Protein AF-A0A4R9VD01-F1 (afdb_monomer_lite)

Radius of gyration: 15.16 Å; chains: 1; bounding box: 38×24×44 Å

Structure (mmCIF, N/CA/C/O backbone):
data_AF-A0A4R9VD01-F1
#
_entry.id   AF-A0A4R9VD01-F1
#
loop_
_atom_site.group_PDB
_atom_site.id
_atom_site.type_symbol
_atom_site.label_atom_id
_atom_site.label_alt_id
_atom_site.label_comp_id
_atom_site.label_asym_id
_atom_site.label_entity_id
_atom_site.label_seq_id
_atom_site.pdbx_PDB_ins_code
_atom_site.Cartn_x
_atom_site.Cartn_y
_atom_site.Cartn_z
_atom_site.occupancy
_atom_site.B_iso_or_equiv
_atom_site.auth_seq_id
_atom_site.auth_comp_id
_atom_site.auth_asym_id
_atom_site.auth_atom_id
_atom_site.pdbx_PDB_model_num
ATOM 1 N N . ALA A 1 1 ? 1.628 -4.311 -12.689 1.00 90.31 1 ALA A N 1
ATOM 2 C CA . ALA A 1 1 ? 1.738 -4.539 -11.229 1.00 90.31 1 ALA A CA 1
ATOM 3 C C . ALA A 1 1 ? 1.919 -6.019 -10.864 1.00 90.31 1 ALA A C 1
ATOM 5 O O . ALA A 1 1 ? 3.008 -6.354 -10.413 1.00 90.31 1 ALA A O 1
ATOM 6 N N . LYS A 1 2 ? 0.954 -6.921 -11.128 1.00 93.19 2 LYS A N 1
ATOM 7 C CA . LYS A 1 2 ? 1.064 -8.358 -10.778 1.00 93.19 2 LYS A CA 1
ATOM 8 C C . LYS A 1 2 ? 2.356 -9.043 -11.210 1.00 93.19 2 LYS A C 1
ATOM 10 O O . LYS A 1 2 ? 2.978 -9.715 -10.400 1.00 93.19 2 LYS A O 1
ATOM 15 N N . LYS A 1 3 ? 2.811 -8.827 -12.448 1.00 92.81 3 LYS A N 1
ATOM 16 C CA . LYS A 1 3 ? 4.084 -9.391 -12.937 1.00 92.81 3 LYS A CA 1
ATOM 17 C C . LYS A 1 3 ? 5.300 -8.969 -12.095 1.00 92.81 3 LYS A C 1
ATOM 19 O O . LYS A 1 3 ? 6.235 -9.745 -11.964 1.00 92.81 3 LYS A O 1
ATOM 24 N N . LEU A 1 4 ? 5.295 -7.748 -11.559 1.00 92.12 4 LEU A N 1
ATOM 25 C CA . LEU A 1 4 ? 6.427 -7.176 -10.827 1.00 92.12 4 LEU A CA 1
ATOM 26 C C . LEU A 1 4 ? 6.378 -7.502 -9.329 1.00 92.12 4 LEU A C 1
ATOM 28 O O . LEU A 1 4 ? 7.402 -7.835 -8.745 1.00 92.12 4 LEU A O 1
ATOM 32 N N . PHE A 1 5 ? 5.195 -7.408 -8.715 1.00 92.69 5 PHE A N 1
ATOM 33 C CA . PHE A 1 5 ? 5.022 -7.547 -7.264 1.00 92.69 5 PHE A CA 1
ATOM 34 C C . PHE A 1 5 ? 4.428 -8.895 -6.833 1.00 92.69 5 PHE A C 1
ATOM 36 O O . PHE A 1 5 ? 4.356 -9.180 -5.643 1.00 92.69 5 PHE A O 1
ATOM 43 N N . GLY A 1 6 ? 3.999 -9.730 -7.781 1.00 94.56 6 GLY A N 1
ATOM 44 C CA . GLY A 1 6 ? 3.392 -11.037 -7.520 1.00 94.56 6 GLY A CA 1
ATOM 45 C C . GLY A 1 6 ? 1.918 -10.989 -7.105 1.00 94.56 6 GLY A C 1
ATOM 46 O O . GLY A 1 6 ? 1.323 -12.042 -6.902 1.00 94.56 6 GLY A O 1
ATOM 47 N N . ILE A 1 7 ? 1.314 -9.801 -7.003 1.00 96.06 7 ILE A N 1
ATOM 48 C CA . ILE A 1 7 ? -0.083 -9.608 -6.598 1.00 96.06 7 ILE A CA 1
ATOM 49 C C . ILE A 1 7 ? -0.744 -8.490 -7.412 1.00 96.06 7 ILE A C 1
ATOM 51 O O . ILE A 1 7 ? -0.071 -7.548 -7.843 1.00 96.06 7 ILE A O 1
ATOM 55 N N . GLU A 1 8 ? -2.051 -8.601 -7.655 1.00 95.81 8 GLU A N 1
ATOM 56 C CA . GLU A 1 8 ? -2.813 -7.498 -8.252 1.00 95.81 8 GLU A CA 1
ATOM 57 C C . GLU A 1 8 ? -2.996 -6.359 -7.239 1.00 95.81 8 GLU A C 1
ATOM 59 O O . GLU A 1 8 ? -3.206 -6.632 -6.054 1.00 95.81 8 GLU A O 1
ATOM 64 N N . PRO A 1 9 ? -2.947 -5.088 -7.680 1.00 95.75 9 PRO A N 1
ATOM 65 C CA . PRO A 1 9 ? -3.345 -3.976 -6.839 1.00 95.75 9 PRO A CA 1
ATOM 66 C C . PRO A 1 9 ? -4.841 -4.087 -6.505 1.00 95.75 9 PRO A C 1
ATOM 68 O O . PRO A 1 9 ? -5.635 -4.539 -7.340 1.00 95.75 9 PRO A O 1
ATOM 71 N N . PRO A 1 10 ? -5.246 -3.649 -5.305 1.00 96.19 10 PRO A N 1
ATOM 72 C CA . PRO A 1 10 ? -6.656 -3.547 -4.955 1.00 96.19 10 PRO A CA 1
ATOM 73 C C . PRO A 1 10 ? -7.371 -2.558 -5.894 1.00 96.19 10 PRO A C 1
ATOM 75 O O . PRO A 1 10 ? -6.831 -1.505 -6.227 1.00 96.19 10 PRO A O 1
ATOM 78 N N . ARG A 1 11 ? -8.591 -2.898 -6.334 1.00 95.19 11 ARG A N 1
ATOM 79 C CA . ARG A 1 11 ? -9.425 -2.050 -7.221 1.00 95.19 11 ARG A CA 1
ATOM 80 C C . ARG A 1 11 ? -10.372 -1.107 -6.466 1.00 95.19 11 ARG A C 1
ATOM 82 O O . ARG A 1 11 ? -11.036 -0.281 -7.077 1.00 95.19 11 ARG A O 1
ATOM 89 N N . ALA A 1 12 ? -10.437 -1.257 -5.151 1.00 95.31 12 ALA A N 1
ATOM 90 C CA . ALA A 1 12 ? -11.245 -0.490 -4.211 1.00 95.31 12 ALA A CA 1
ATOM 91 C C . ALA A 1 12 ? -10.420 -0.299 -2.919 1.00 95.31 12 ALA A C 1
ATOM 93 O O . ALA A 1 12 ? -9.378 -0.955 -2.801 1.00 95.31 12 ALA A O 1
ATOM 94 N N . PRO A 1 13 ? -10.845 0.551 -1.963 1.00 96.50 13 PRO A N 1
ATOM 95 C CA . PRO A 1 13 ? -10.129 0.753 -0.703 1.00 96.50 13 PRO A CA 1
ATOM 96 C C . PRO A 1 13 ? -9.712 -0.569 -0.045 1.00 96.50 13 PRO A C 1
ATOM 98 O O . PRO A 1 13 ? -10.534 -1.458 0.171 1.00 96.50 13 PRO A O 1
ATOM 101 N N . GLY A 1 14 ? -8.415 -0.719 0.215 1.00 97.31 14 GLY A N 1
ATOM 102 C CA . GLY A 1 14 ? -7.830 -1.982 0.650 1.00 97.31 14 GLY A CA 1
ATOM 103 C C . GLY A 1 14 ? -6.324 -2.048 0.432 1.00 97.31 14 GLY A C 1
ATOM 104 O O . GLY A 1 14 ? -5.721 -1.177 -0.203 1.00 97.31 14 GLY A O 1
ATOM 105 N N . ALA A 1 15 ? -5.717 -3.105 0.960 1.00 97.88 15 ALA A N 1
ATOM 106 C CA . ALA A 1 15 ? -4.317 -3.441 0.778 1.00 97.88 15 ALA A CA 1
ATOM 107 C C . ALA A 1 15 ? -4.160 -4.876 0.262 1.00 97.88 15 ALA A C 1
ATOM 109 O O . ALA A 1 15 ? -4.782 -5.814 0.758 1.00 97.88 15 ALA A O 1
ATOM 110 N N . ALA A 1 16 ? -3.272 -5.051 -0.712 1.00 97.25 16 ALA A N 1
ATOM 111 C CA . ALA A 1 16 ? -2.843 -6.348 -1.211 1.00 97.25 16 ALA A CA 1
ATOM 112 C C . ALA A 1 16 ? -1.410 -6.616 -0.732 1.00 97.25 16 ALA A C 1
ATOM 114 O O . ALA A 1 16 ? -0.478 -5.893 -1.092 1.00 97.25 16 ALA A O 1
ATOM 115 N N . VAL A 1 17 ? -1.235 -7.645 0.101 1.00 95.81 17 VAL A N 1
ATOM 116 C CA . VAL A 1 17 ? 0.054 -7.993 0.714 1.00 95.81 17 VAL A CA 1
ATOM 117 C C . VAL A 1 17 ? 0.703 -9.137 -0.061 1.00 95.81 17 VAL A C 1
ATOM 119 O O . VAL A 1 17 ? 0.176 -10.247 -0.109 1.00 95.81 17 VAL A O 1
ATOM 122 N N . ALA A 1 18 ? 1.862 -8.872 -0.658 1.00 94.25 18 ALA A N 1
ATOM 123 C CA . ALA A 1 18 ? 2.739 -9.871 -1.257 1.00 94.25 18 ALA A CA 1
ATOM 124 C C . ALA A 1 18 ? 3.967 -10.121 -0.370 1.00 94.25 18 ALA A C 1
ATOM 126 O O . ALA A 1 18 ? 4.207 -9.431 0.617 1.00 94.25 18 ALA A O 1
ATOM 127 N N . ARG A 1 19 ? 4.803 -11.093 -0.757 1.00 90.25 19 ARG A N 1
ATOM 128 C CA . ARG A 1 19 ? 6.006 -11.472 0.005 1.00 90.25 19 ARG A CA 1
ATOM 129 C C . ARG A 1 19 ? 6.976 -10.306 0.248 1.00 90.25 19 ARG A C 1
ATOM 131 O O . ARG A 1 19 ? 7.550 -10.217 1.324 1.00 90.25 19 ARG A O 1
ATOM 138 N N . ASN A 1 20 ? 7.172 -9.448 -0.755 1.00 89.50 20 ASN A N 1
ATOM 139 C CA . ASN A 1 20 ? 8.194 -8.390 -0.737 1.00 89.50 20 ASN A CA 1
ATOM 140 C C . ASN A 1 20 ? 7.618 -6.976 -0.918 1.00 89.50 20 ASN A C 1
ATOM 142 O O . ASN A 1 20 ? 8.384 -6.015 -1.006 1.00 89.50 20 ASN A O 1
ATOM 146 N N . ALA A 1 21 ? 6.296 -6.847 -1.032 1.00 94.06 21 ALA A N 1
ATOM 147 C CA . ALA A 1 21 ? 5.639 -5.570 -1.256 1.00 94.06 21 ALA A CA 1
ATOM 148 C C . ALA A 1 21 ? 4.200 -5.580 -0.732 1.00 94.06 21 ALA A C 1
ATOM 150 O O . ALA A 1 21 ? 3.527 -6.607 -0.786 1.00 94.06 21 ALA A O 1
ATOM 151 N N . THR A 1 22 ? 3.718 -4.418 -0.312 1.00 96.19 22 THR A N 1
ATOM 152 C CA . THR A 1 22 ? 2.311 -4.157 -0.006 1.00 96.19 22 THR A CA 1
ATOM 153 C C . THR A 1 22 ? 1.814 -3.060 -0.932 1.00 96.19 22 THR A C 1
ATOM 155 O O . THR A 1 22 ? 2.430 -1.999 -1.019 1.00 96.19 22 THR A O 1
ATOM 158 N N . LEU A 1 23 ? 0.712 -3.316 -1.631 1.00 97.25 23 LEU A N 1
ATOM 159 C CA . LEU A 1 23 ? 0.064 -2.361 -2.524 1.00 97.25 23 LEU A CA 1
ATOM 160 C C . LEU A 1 23 ? -1.179 -1.828 -1.812 1.00 97.25 23 LEU A C 1
ATOM 162 O O . LEU A 1 23 ? -2.063 -2.613 -1.479 1.00 97.25 23 LEU A O 1
ATOM 166 N N . ILE A 1 24 ? -1.248 -0.522 -1.568 1.00 97.62 24 ILE A N 1
ATOM 167 C CA . ILE A 1 24 ? -2.354 0.134 -0.858 1.00 97.62 24 ILE A CA 1
ATOM 168 C C . ILE A 1 24 ? -3.130 1.002 -1.841 1.00 97.62 24 ILE A C 1
ATOM 170 O O . ILE A 1 24 ? -2.531 1.845 -2.505 1.00 97.62 24 ILE A O 1
ATOM 174 N N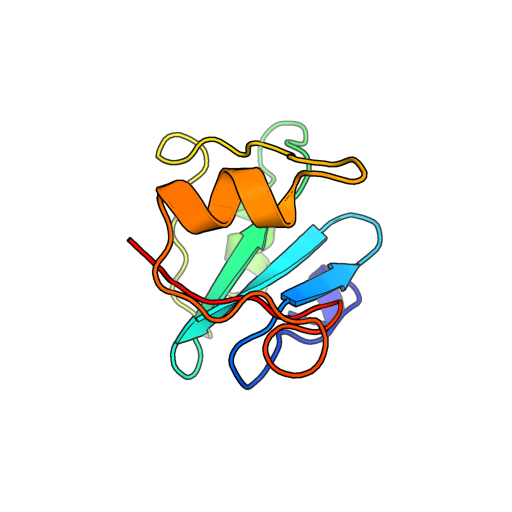 . TRP A 1 25 ? -4.445 0.812 -1.931 1.00 97.75 25 TRP A N 1
ATOM 175 C CA . TRP A 1 25 ? -5.318 1.653 -2.751 1.00 97.75 25 TRP A CA 1
ATOM 176 C C . TRP A 1 25 ? -5.240 3.117 -2.302 1.00 97.75 25 TRP A C 1
ATOM 178 O O . TRP A 1 25 ? -5.333 3.401 -1.107 1.00 97.75 25 TRP A O 1
ATOM 188 N N . SER A 1 26 ? -5.095 4.046 -3.248 1.00 95.94 26 SER A N 1
ATOM 189 C CA . SER A 1 26 ? -5.062 5.490 -2.960 1.00 95.94 26 SER A CA 1
ATOM 190 C C . SER A 1 26 ? -6.000 6.319 -3.840 1.00 95.94 26 SER A C 1
ATOM 192 O O . SER A 1 26 ? -6.013 7.541 -3.733 1.00 95.94 26 SER A O 1
ATOM 194 N N . GLY A 1 27 ? -6.767 5.674 -4.718 1.00 95.69 27 GLY A N 1
ATOM 195 C CA . GLY A 1 27 ? -7.709 6.315 -5.629 1.00 95.69 27 GLY A CA 1
ATOM 196 C C . GLY A 1 27 ? -8.048 5.410 -6.817 1.00 95.69 27 GLY A C 1
ATOM 197 O O . GLY A 1 27 ? -7.410 4.368 -6.999 1.00 95.69 27 GLY A O 1
ATOM 198 N N . PRO A 1 28 ? -9.036 5.778 -7.650 1.00 95.12 28 PRO A N 1
ATOM 199 C CA . PRO A 1 28 ? -9.262 5.116 -8.933 1.00 95.12 28 PRO A CA 1
ATOM 200 C C . PRO A 1 28 ? -7.967 5.085 -9.755 1.00 95.12 28 PRO A C 1
ATOM 202 O O . PRO A 1 28 ? -7.317 6.115 -9.917 1.00 95.12 28 PRO A O 1
ATOM 205 N N . ASP A 1 29 ? -7.574 3.893 -10.209 1.00 93.62 29 ASP A N 1
ATOM 206 C CA . ASP A 1 29 ? -6.329 3.630 -10.949 1.00 93.62 29 ASP A CA 1
ATOM 207 C C . ASP A 1 29 ? -5.030 4.064 -10.237 1.00 93.62 29 ASP A C 1
ATOM 209 O O . ASP A 1 29 ? -3.981 4.213 -10.867 1.00 93.62 29 ASP A O 1
ATOM 213 N N . GLN A 1 30 ? -5.069 4.224 -8.908 1.00 96.00 30 GLN A N 1
ATOM 214 C CA . GLN A 1 30 ? -3.937 4.681 -8.103 1.00 96.00 30 GLN A CA 1
ATOM 215 C C . GLN A 1 30 ? -3.690 3.774 -6.895 1.00 96.00 30 GLN A C 1
ATOM 217 O O . GLN A 1 30 ? -4.604 3.385 -6.163 1.00 96.00 30 GLN A O 1
ATOM 222 N N . PHE A 1 31 ? -2.418 3.459 -6.659 1.00 96.31 31 PHE A N 1
ATOM 223 C CA . PHE A 1 31 ? -1.981 2.732 -5.474 1.00 96.31 31 PHE A CA 1
ATOM 224 C C . PHE A 1 31 ? -0.570 3.148 -5.058 1.00 96.31 31 PHE A C 1
ATOM 226 O O . PHE A 1 31 ? 0.256 3.540 -5.882 1.00 96.31 31 PHE A O 1
ATOM 233 N N . ILE A 1 32 ? -0.282 3.005 -3.767 1.00 95.81 32 ILE A N 1
ATOM 234 C CA . ILE A 1 32 ? 1.043 3.190 -3.178 1.00 95.81 32 ILE A CA 1
ATOM 235 C C . ILE A 1 32 ? 1.687 1.818 -2.997 1.00 95.81 32 ILE A C 1
ATOM 237 O O . ILE A 1 32 ? 1.028 0.869 -2.570 1.00 95.81 32 ILE A O 1
ATOM 241 N N . VAL A 1 33 ? 2.982 1.712 -3.290 1.00 95.19 33 VAL A N 1
ATOM 242 C CA . VAL A 1 33 ? 3.765 0.498 -3.042 1.00 95.19 33 VAL A CA 1
ATOM 243 C C . VAL A 1 33 ? 4.692 0.724 -1.860 1.00 95.19 33 VAL A C 1
ATOM 245 O O . VAL A 1 33 ? 5.553 1.598 -1.898 1.00 95.19 33 VAL A O 1
ATOM 248 N N . PHE A 1 34 ? 4.559 -0.114 -0.839 1.00 93.56 34 PHE A N 1
ATOM 249 C CA . PHE A 1 34 ? 5.544 -0.250 0.226 1.00 93.56 34 PHE A CA 1
ATOM 250 C C . PHE A 1 34 ? 6.373 -1.499 -0.030 1.00 93.56 34 PHE A C 1
ATOM 252 O O . PHE A 1 34 ? 5.826 -2.581 -0.209 1.00 93.56 34 PHE A O 1
ATOM 259 N N . SER A 1 35 ? 7.692 -1.375 -0.018 1.00 91.44 35 SER A N 1
ATOM 260 C CA . SER A 1 35 ? 8.614 -2.508 -0.096 1.00 91.44 35 SER A CA 1
ATOM 261 C C . SER A 1 35 ? 9.856 -2.202 0.720 1.00 91.44 35 SER A C 1
ATOM 263 O O . SER A 1 35 ? 10.195 -1.033 0.903 1.00 91.44 35 SER A O 1
ATOM 265 N N . ALA A 1 36 ? 10.557 -3.236 1.184 1.00 88.00 36 ALA A N 1
ATOM 266 C CA . ALA A 1 36 ? 11.860 -3.035 1.802 1.00 88.00 36 ALA A CA 1
ATOM 267 C C . ALA A 1 36 ? 12.788 -2.290 0.829 1.00 88.00 36 ALA A C 1
ATOM 269 O O . ALA A 1 36 ? 12.817 -2.605 -0.367 1.00 88.00 36 ALA A O 1
ATOM 270 N N . ARG A 1 37 ? 13.538 -1.315 1.354 1.00 83.12 37 ARG A N 1
ATOM 271 C CA . ARG A 1 37 ? 14.564 -0.613 0.585 1.00 83.12 37 ARG A CA 1
ATOM 272 C C . ARG A 1 37 ? 15.593 -1.640 0.127 1.00 83.12 37 ARG A C 1
ATOM 274 O O . ARG A 1 37 ? 16.173 -2.344 0.952 1.00 83.12 37 ARG A O 1
ATOM 281 N N . GLN A 1 38 ? 15.772 -1.759 -1.180 1.00 79.19 38 GLN A N 1
ATOM 282 C CA . GLN A 1 38 ? 16.843 -2.567 -1.754 1.00 79.19 38 GLN A CA 1
ATOM 283 C C . GLN A 1 38 ? 18.026 -1.684 -2.154 1.00 79.19 38 GLN A C 1
ATOM 285 O O . GLN A 1 38 ? 17.949 -0.458 -2.071 1.00 79.19 38 GLN A O 1
ATOM 290 N N . ALA A 1 39 ? 19.125 -2.323 -2.562 1.00 71.19 39 ALA A N 1
ATOM 291 C CA . ALA A 1 39 ? 20.285 -1.643 -3.128 1.00 71.19 39 ALA A CA 1
ATOM 292 C C . ALA A 1 39 ? 19.899 -0.723 -4.304 1.00 71.19 39 ALA A C 1
ATOM 294 O O . ALA A 1 39 ? 18.806 -0.832 -4.874 1.00 71.19 39 ALA A O 1
ATOM 295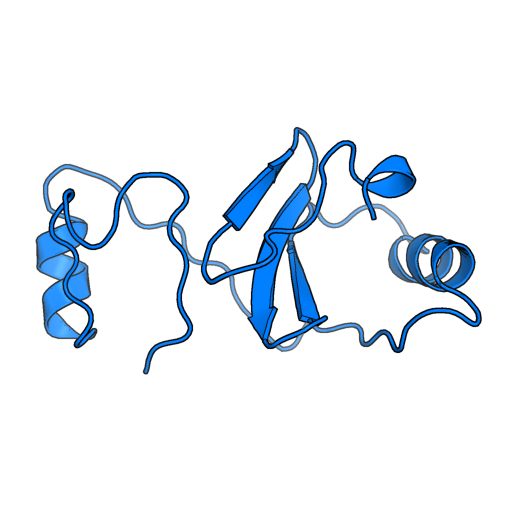 N N . ASP A 1 40 ? 20.821 0.165 -4.666 1.00 77.25 40 ASP A N 1
ATOM 296 C CA . ASP A 1 40 ? 20.610 1.243 -5.630 1.00 77.25 40 ASP A CA 1
ATOM 297 C C . ASP A 1 40 ? 19.908 0.793 -6.927 1.00 77.25 40 ASP A C 1
ATOM 299 O O . ASP A 1 40 ? 20.146 -0.284 -7.484 1.00 77.25 40 ASP A O 1
ATOM 303 N N . GLY A 1 41 ? 18.998 1.642 -7.418 1.00 82.50 41 GLY A N 1
ATOM 304 C CA . GLY A 1 41 ? 18.291 1.435 -8.686 1.00 82.50 41 GLY A CA 1
ATOM 305 C C . GLY A 1 41 ? 16.963 0.672 -8.602 1.00 82.50 41 GLY A C 1
ATOM 306 O O . GLY A 1 41 ? 16.390 0.356 -9.648 1.00 82.50 41 GLY A O 1
ATOM 307 N N . GLN A 1 42 ? 16.428 0.392 -7.406 1.00 86.62 42 GLN A N 1
ATOM 308 C CA . GLN A 1 42 ? 15.090 -0.202 -7.248 1.00 86.62 42 GLN A CA 1
ATOM 309 C C . GLN A 1 42 ? 14.012 0.624 -7.966 1.00 86.62 42 GLN A C 1
ATOM 311 O O . GLN A 1 42 ? 13.297 0.080 -8.807 1.00 86.62 42 GLN A O 1
ATOM 316 N N . PHE A 1 43 ? 13.939 1.934 -7.703 1.00 90.50 43 PHE A N 1
ATOM 317 C CA . PHE A 1 43 ? 12.962 2.812 -8.350 1.00 90.50 43 PHE A CA 1
ATOM 318 C C . PHE A 1 43 ? 13.123 2.814 -9.876 1.00 90.50 43 PHE A C 1
ATOM 320 O O . PHE A 1 43 ? 12.147 2.626 -10.592 1.00 90.50 43 PHE A O 1
ATOM 327 N N . ALA A 1 44 ? 14.356 2.883 -10.390 1.00 92.38 44 ALA A N 1
ATOM 328 C CA . ALA A 1 44 ? 14.619 2.850 -11.830 1.00 92.38 44 ALA A CA 1
ATOM 329 C C . ALA A 1 44 ? 14.102 1.562 -12.507 1.00 92.38 44 ALA A C 1
ATOM 331 O O . ALA A 1 44 ? 13.533 1.615 -13.600 1.00 92.38 44 ALA A O 1
ATOM 332 N N . LYS A 1 45 ? 14.246 0.401 -11.849 1.00 91.06 45 LYS A N 1
ATOM 333 C CA . LYS A 1 45 ? 13.691 -0.879 -12.331 1.00 91.06 45 LYS A CA 1
ATOM 334 C C . LYS A 1 45 ? 12.163 -0.846 -12.386 1.00 91.06 45 LYS A C 1
ATOM 336 O O . LYS A 1 45 ? 11.586 -1.315 -13.366 1.00 91.06 45 LYS A O 1
ATOM 341 N N . VAL A 1 46 ? 11.520 -0.290 -11.357 1.00 92.44 46 VAL A N 1
ATOM 342 C CA . VAL A 1 46 ? 10.059 -0.134 -11.314 1.00 92.44 46 VAL A CA 1
ATOM 343 C C . VAL A 1 46 ? 9.604 0.825 -12.417 1.00 92.44 46 VAL A C 1
ATOM 345 O O . VAL A 1 46 ? 8.745 0.455 -13.212 1.00 92.44 46 VAL A O 1
ATOM 348 N N . SER A 1 47 ? 10.239 1.990 -12.555 1.00 94.50 47 SER A N 1
ATOM 349 C CA . SER A 1 47 ? 9.942 2.971 -13.607 1.00 94.50 47 SER A CA 1
ATOM 350 C C . SER A 1 47 ? 10.045 2.377 -15.006 1.00 94.50 47 SER A C 1
ATOM 352 O O . SER A 1 47 ? 9.153 2.577 -15.825 1.00 94.50 47 SER A O 1
ATOM 354 N N . LYS A 1 48 ? 11.066 1.553 -15.273 1.00 95.06 48 LYS A N 1
ATOM 355 C CA . LYS A 1 48 ? 11.185 0.843 -16.554 1.00 95.06 48 LYS A CA 1
ATOM 356 C C . LYS A 1 48 ? 10.021 -0.122 -16.805 1.00 95.06 48 LYS A C 1
ATOM 358 O O . LYS A 1 48 ? 9.565 -0.237 -17.937 1.00 95.06 48 LYS A O 1
ATOM 363 N N . ALA A 1 49 ? 9.536 -0.814 -15.774 1.00 94.44 49 ALA A N 1
ATOM 364 C CA . ALA A 1 49 ? 8.434 -1.770 -15.899 1.00 94.44 49 ALA A CA 1
ATOM 365 C C . ALA A 1 49 ? 7.065 -1.108 -16.147 1.00 94.44 49 ALA A C 1
ATOM 367 O O . ALA A 1 49 ? 6.146 -1.784 -16.609 1.00 94.44 49 ALA A O 1
ATOM 368 N N . PHE A 1 50 ? 6.931 0.184 -15.841 1.00 95.25 50 PHE A N 1
ATOM 369 C CA . PHE A 1 50 ? 5.702 0.965 -16.010 1.00 95.25 50 PHE A CA 1
ATOM 370 C C . PHE A 1 50 ? 5.804 2.064 -17.082 1.00 95.25 50 PHE A C 1
ATOM 372 O O . PHE A 1 50 ? 4.874 2.856 -17.249 1.00 95.25 50 PHE A O 1
ATOM 379 N N . ALA A 1 51 ? 6.909 2.112 -17.828 1.00 96.25 51 ALA A N 1
ATOM 380 C CA . ALA A 1 51 ? 7.122 3.104 -18.872 1.00 96.25 51 ALA A CA 1
ATOM 381 C C . ALA A 1 51 ? 5.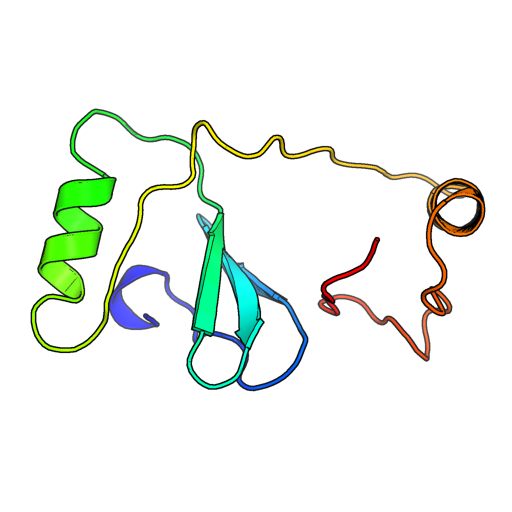978 3.085 -19.903 1.00 96.25 51 ALA A C 1
ATOM 383 O O . ALA A 1 51 ? 5.626 2.034 -20.437 1.00 96.25 51 ALA A O 1
ATOM 384 N N . GLY A 1 52 ? 5.392 4.256 -20.164 1.00 96.25 52 GLY A N 1
ATOM 385 C CA . GLY A 1 52 ? 4.304 4.433 -21.131 1.00 96.25 52 GLY A CA 1
ATOM 386 C C . GLY A 1 52 ? 2.913 3.989 -20.661 1.00 96.25 52 GLY A C 1
ATOM 387 O O . GLY A 1 52 ? 1.965 4.154 -21.420 1.00 96.25 52 GLY A O 1
ATOM 388 N N . ILE A 1 53 ? 2.767 3.455 -19.440 1.00 95.56 53 ILE A N 1
ATOM 389 C CA . ILE A 1 53 ? 1.471 2.969 -18.924 1.00 95.56 53 ILE A CA 1
ATOM 390 C C . ILE A 1 53 ? 1.058 3.570 -17.576 1.00 95.56 53 ILE A C 1
ATOM 392 O O . ILE A 1 53 ? -0.103 3.449 -17.200 1.00 95.56 53 ILE A O 1
ATOM 396 N N . ALA A 1 54 ? 1.975 4.198 -16.835 1.00 96.06 54 ALA A N 1
ATOM 397 C CA . ALA A 1 54 ? 1.657 4.875 -15.580 1.00 96.06 54 ALA A CA 1
ATOM 398 C C . ALA A 1 54 ? 2.621 6.035 -15.290 1.00 96.06 54 ALA A C 1
ATOM 400 O O . ALA A 1 54 ? 3.759 6.047 -15.762 1.00 96.06 54 ALA A O 1
ATOM 401 N N . SER A 1 55 ? 2.164 6.982 -14.467 1.00 96.19 55 SER A N 1
ATOM 402 C CA . SER A 1 55 ? 3.014 7.992 -13.826 1.00 96.19 55 SER A CA 1
ATOM 403 C C . SER A 1 55 ? 3.519 7.462 -12.485 1.00 96.19 55 SER A C 1
ATOM 405 O O . SER A 1 55 ? 2.761 6.835 -11.744 1.00 96.19 55 SER A O 1
ATOM 407 N N . LEU A 1 56 ? 4.804 7.668 -12.190 1.00 96.00 56 LEU A N 1
ATOM 408 C CA . LEU A 1 56 ? 5.448 7.176 -10.974 1.00 96.00 56 LEU A CA 1
ATOM 409 C C . LEU A 1 56 ? 6.184 8.309 -10.269 1.00 96.00 56 LEU A C 1
ATOM 411 O O . LEU A 1 56 ? 6.896 9.089 -10.900 1.00 96.00 56 LEU A O 1
ATOM 415 N N . SER A 1 57 ? 6.071 8.334 -8.947 1.00 94.19 57 SER A N 1
ATOM 416 C CA . SER A 1 57 ? 6.837 9.212 -8.071 1.00 94.19 57 SER A CA 1
ATOM 417 C C . SER A 1 57 ? 7.474 8.396 -6.954 1.00 94.19 57 SER A C 1
ATOM 419 O O . SER A 1 57 ? 6.845 7.503 -6.382 1.00 94.19 57 SER A O 1
ATOM 421 N N . ASP A 1 58 ? 8.735 8.696 -6.649 1.00 92.81 58 ASP A N 1
ATOM 422 C CA . ASP A 1 58 ? 9.352 8.194 -5.427 1.00 92.81 58 ASP A CA 1
ATOM 423 C C . ASP A 1 58 ? 8.838 9.027 -4.250 1.00 92.81 58 ASP A C 1
ATOM 425 O O . ASP A 1 58 ? 8.721 10.251 -4.332 1.00 92.81 58 ASP A O 1
ATOM 429 N N . GLN A 1 59 ? 8.460 8.346 -3.177 1.00 92.88 59 GLN A N 1
ATOM 430 C CA . GLN A 1 59 ? 7.899 8.931 -1.964 1.00 92.88 59 GLN A CA 1
ATOM 431 C C . GLN A 1 59 ? 8.591 8.385 -0.707 1.00 92.88 59 GLN A C 1
ATOM 433 O O . GLN A 1 59 ? 8.058 8.555 0.391 1.00 92.88 59 GLN A O 1
ATOM 438 N N . SER A 1 60 ? 9.750 7.726 -0.851 1.00 90.19 60 SER A N 1
ATOM 439 C CA . SER A 1 60 ? 10.458 7.087 0.263 1.00 90.19 60 SER A CA 1
ATOM 440 C C . SER A 1 60 ? 10.829 8.059 1.378 1.00 90.19 60 SER A C 1
ATOM 442 O O . SER A 1 60 ? 10.753 7.694 2.546 1.00 90.19 60 SER A O 1
ATOM 444 N N . ASP A 1 61 ? 11.186 9.294 1.025 1.00 90.06 61 ASP A N 1
ATOM 445 C CA . ASP A 1 61 ? 11.671 10.296 1.982 1.00 90.06 61 ASP A CA 1
ATOM 446 C C . ASP A 1 61 ? 10.537 11.173 2.544 1.00 90.06 61 ASP A C 1
ATOM 448 O O . ASP A 1 61 ? 10.734 11.930 3.490 1.00 90.06 61 ASP A O 1
ATOM 452 N N . GLY A 1 62 ? 9.327 11.064 1.982 1.00 91.00 62 GLY A N 1
ATOM 453 C CA . GLY A 1 62 ? 8.162 11.859 2.382 1.00 91.00 62 GLY A CA 1
ATOM 454 C C . GLY A 1 62 ? 7.238 11.179 3.395 1.00 91.00 62 GLY A C 1
ATOM 455 O O . GLY A 1 62 ? 6.252 11.785 3.812 1.00 91.00 62 GLY A O 1
ATOM 456 N N . ARG A 1 63 ? 7.485 9.912 3.759 1.00 89.81 63 ARG A N 1
ATOM 457 C CA . ARG A 1 63 ? 6.605 9.126 4.642 1.00 89.81 63 ARG A CA 1
ATOM 458 C C . ARG A 1 63 ? 7.395 8.228 5.590 1.00 89.81 63 ARG A C 1
ATOM 460 O O . ARG A 1 63 ? 8.367 7.596 5.199 1.00 89.81 63 ARG A O 1
ATOM 467 N N . CYS A 1 64 ? 6.904 8.102 6.822 1.00 91.12 64 CYS A N 1
ATOM 468 C CA . CYS A 1 64 ? 7.368 7.111 7.791 1.00 91.12 64 CYS A CA 1
ATOM 469 C C . CYS A 1 64 ? 6.326 5.994 7.945 1.00 91.12 64 CYS A C 1
ATOM 471 O O . CYS A 1 64 ? 5.123 6.261 7.938 1.00 91.12 64 CYS A O 1
ATOM 473 N N . LEU A 1 65 ? 6.781 4.748 8.103 1.00 90.69 65 LEU A N 1
ATOM 474 C CA . LEU A 1 65 ? 5.921 3.600 8.383 1.00 90.69 65 LEU A CA 1
ATOM 475 C C . LEU A 1 65 ? 5.985 3.248 9.873 1.00 90.69 65 LEU A C 1
ATOM 477 O O . LEU A 1 65 ? 7.028 2.832 10.375 1.00 90.69 65 LEU A O 1
ATOM 481 N N . ILE A 1 66 ? 4.848 3.352 10.562 1.00 93.44 66 ILE A N 1
ATOM 482 C CA . ILE A 1 66 ? 4.709 2.990 11.976 1.00 93.44 66 ILE A CA 1
ATOM 483 C C . ILE A 1 66 ? 3.821 1.750 12.074 1.00 93.44 66 ILE A C 1
ATOM 485 O O . ILE A 1 66 ? 2.682 1.752 11.611 1.00 93.44 66 ILE A O 1
ATOM 489 N N . ARG A 1 67 ? 4.330 0.681 12.698 1.00 93.81 67 ARG A N 1
ATOM 490 C CA . ARG A 1 67 ? 3.555 -0.539 12.958 1.00 93.81 67 ARG A CA 1
ATOM 491 C C . ARG A 1 67 ? 3.039 -0.539 14.392 1.00 93.81 67 ARG A C 1
ATOM 493 O O . ARG A 1 67 ? 3.828 -0.602 15.330 1.00 93.81 67 ARG A O 1
ATOM 500 N N . ILE A 1 68 ? 1.718 -0.534 14.546 1.00 95.12 68 ILE A N 1
ATOM 501 C CA . ILE A 1 68 ? 1.027 -0.593 15.839 1.00 95.12 68 ILE A CA 1
ATOM 502 C C . ILE A 1 68 ? 0.360 -1.964 15.966 1.00 95.12 68 ILE A C 1
ATOM 504 O O . ILE A 1 68 ? -0.272 -2.439 15.026 1.00 95.12 68 ILE A O 1
ATOM 508 N N . GLY A 1 69 ? 0.514 -2.618 17.116 1.00 95.75 69 GLY A N 1
ATOM 509 C CA . GLY A 1 69 ? -0.053 -3.942 17.360 1.00 95.75 69 GLY A CA 1
ATOM 510 C C . GLY A 1 69 ? -0.334 -4.202 18.836 1.00 95.75 69 GLY A C 1
ATOM 511 O O . GLY A 1 69 ? 0.086 -3.445 19.709 1.00 95.75 69 GLY A O 1
ATOM 512 N N . GLY A 1 70 ? -1.052 -5.291 19.099 1.00 96.81 70 GLY A N 1
ATOM 513 C CA . GLY A 1 70 ? -1.446 -5.724 20.439 1.00 96.81 70 GLY A CA 1
ATOM 514 C C . GLY A 1 70 ? -2.931 -5.485 20.751 1.00 96.81 70 GLY A C 1
ATOM 515 O O . GLY A 1 70 ? -3.627 -4.811 19.989 1.00 96.81 70 GLY A O 1
ATOM 516 N N . PRO A 1 71 ? -3.432 -6.006 21.889 1.00 96.44 71 PRO A N 1
ATOM 517 C CA . PRO A 1 71 ? -4.871 -6.077 22.180 1.00 96.44 71 PRO A CA 1
ATOM 518 C C . PRO A 1 71 ? -5.591 -4.722 22.242 1.00 96.44 71 PRO A C 1
ATOM 520 O O . PRO A 1 71 ? -6.802 -4.653 22.062 1.00 96.44 71 PRO A O 1
ATOM 523 N N . ARG A 1 72 ? -4.850 -3.634 22.496 1.00 95.88 72 ARG A N 1
ATOM 524 C CA . ARG A 1 72 ? -5.387 -2.267 22.614 1.00 95.88 72 ARG A CA 1
ATOM 525 C C . ARG A 1 72 ? -5.080 -1.369 21.411 1.00 95.88 72 ARG A C 1
ATOM 527 O O . ARG A 1 72 ? -5.348 -0.175 21.481 1.00 95.88 72 ARG A O 1
ATOM 534 N N . ALA A 1 73 ? -4.540 -1.908 20.313 1.00 96.12 73 ALA A N 1
ATOM 535 C CA . ALA A 1 73 ? -4.175 -1.114 19.134 1.00 96.12 73 ALA A CA 1
ATOM 536 C C . ALA A 1 73 ? -5.367 -0.318 18.573 1.00 96.12 73 ALA A C 1
ATOM 538 O O . ALA A 1 73 ? -5.255 0.888 18.368 1.00 96.12 73 ALA A O 1
ATOM 539 N N . ARG A 1 74 ? -6.534 -0.966 18.433 1.00 94.69 74 ARG A N 1
ATOM 540 C CA . ARG A 1 74 ? -7.779 -0.321 17.982 1.00 94.69 74 ARG A CA 1
ATOM 541 C C . ARG A 1 74 ? -8.188 0.846 18.884 1.00 94.69 74 ARG A C 1
ATOM 543 O O . ARG A 1 74 ? -8.454 1.937 18.400 1.00 94.69 74 ARG A O 1
ATOM 550 N N . GLN A 1 75 ? -8.175 0.632 20.201 1.00 95.12 75 GLN A N 1
ATOM 551 C CA . GLN A 1 75 ? -8.527 1.657 21.194 1.00 95.12 75 GLN A CA 1
ATOM 552 C C . GLN A 1 75 ? -7.551 2.839 21.182 1.00 95.12 75 GLN A C 1
ATOM 554 O O . GLN A 1 75 ? -7.952 3.968 21.441 1.00 95.12 75 GLN A O 1
ATOM 559 N N . ALA A 1 76 ? -6.267 2.589 20.915 1.00 95.69 76 ALA A N 1
ATOM 560 C CA . ALA A 1 76 ? -5.270 3.645 20.791 1.00 95.69 76 ALA A CA 1
ATOM 561 C C . ALA A 1 76 ? -5.484 4.474 19.515 1.00 95.69 76 ALA A C 1
ATOM 563 O O . ALA A 1 76 ? -5.480 5.700 19.593 1.00 95.69 76 ALA A O 1
ATOM 564 N N . LEU A 1 77 ? -5.717 3.818 18.371 1.00 95.56 77 LEU A N 1
ATOM 565 C CA . LEU A 1 77 ? -5.976 4.478 17.086 1.00 95.56 77 LEU A CA 1
ATOM 566 C C . LEU A 1 77 ? -7.272 5.296 17.097 1.00 95.56 77 LEU A C 1
ATOM 568 O O . LEU A 1 77 ? -7.278 6.419 16.603 1.00 95.56 77 LEU A O 1
ATOM 572 N N . ALA A 1 78 ? -8.335 4.791 17.728 1.00 94.38 78 ALA A N 1
ATOM 573 C CA . ALA A 1 78 ? -9.627 5.476 17.830 1.00 94.38 78 ALA A CA 1
ATOM 574 C C . ALA A 1 78 ? -9.565 6.838 18.556 1.00 94.38 78 ALA A C 1
ATOM 576 O O . ALA A 1 78 ? -10.490 7.634 18.452 1.00 94.38 78 ALA A O 1
ATOM 577 N N . LYS A 1 79 ? -8.479 7.138 19.285 1.00 94.75 79 LYS A N 1
ATOM 578 C CA . LYS A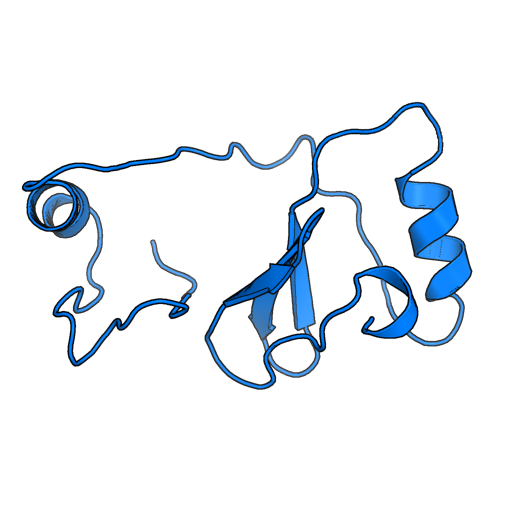 1 79 ? -8.267 8.464 19.895 1.00 94.75 79 LYS A CA 1
ATOM 579 C C . LYS A 1 79 ? -7.890 9.545 18.879 1.00 94.75 79 LYS A C 1
ATOM 581 O O . LYS A 1 79 ? -8.013 10.723 19.193 1.00 94.75 79 LYS A O 1
ATOM 586 N N . PHE A 1 80 ? -7.390 9.144 17.711 1.00 92.00 80 PHE A N 1
ATOM 587 C CA . PHE A 1 80 ? -6.815 10.040 16.704 1.00 92.00 80 PHE A CA 1
ATOM 588 C C . PHE A 1 80 ? -7.392 9.821 15.300 1.00 92.00 80 PHE A C 1
ATOM 590 O O . PHE A 1 80 ? -7.104 10.605 14.407 1.00 92.00 80 PHE A O 1
ATOM 597 N N . CYS A 1 81 ? -8.197 8.777 15.098 1.00 93.12 81 CYS A N 1
ATOM 598 C CA . CYS A 1 81 ? -8.753 8.392 13.807 1.00 93.12 81 CYS A CA 1
ATOM 599 C C . CYS A 1 81 ? -10.279 8.291 13.899 1.00 93.12 81 CYS A C 1
ATOM 601 O O . CYS A 1 81 ? -10.804 7.657 14.814 1.00 93.12 81 CYS A O 1
ATOM 603 N N . SER A 1 82 ? -10.979 8.908 12.945 1.00 94.25 82 SER A N 1
ATOM 604 C CA . SER A 1 82 ? -12.446 8.921 12.863 1.00 94.25 82 SER A CA 1
ATOM 605 C C . SER A 1 82 ? -13.038 7.720 12.120 1.00 94.25 82 SER A C 1
ATOM 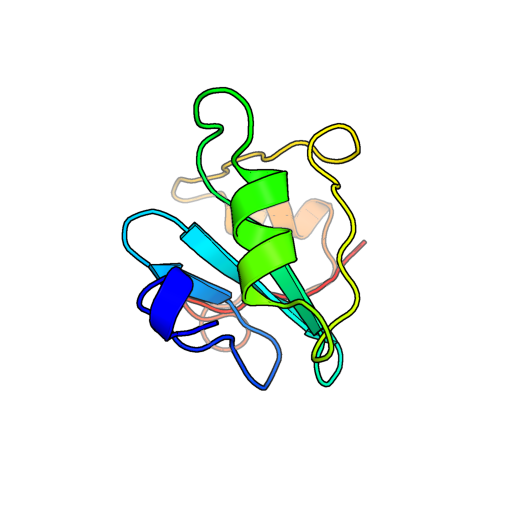607 O O . SER A 1 82 ? -14.259 7.598 12.045 1.00 94.25 82 SER A O 1
ATOM 609 N N . LEU A 1 83 ? -12.199 6.843 11.559 1.00 95.31 83 LEU A N 1
ATOM 610 C CA . LEU A 1 83 ? -12.663 5.622 10.909 1.00 95.31 83 LEU A CA 1
ATOM 611 C C . LEU A 1 83 ? -13.312 4.677 11.923 1.00 95.31 83 LEU A C 1
ATOM 613 O O . LEU A 1 83 ? -12.836 4.523 13.049 1.00 95.31 83 LEU A O 1
ATOM 617 N N . ASP A 1 84 ? -14.354 3.978 11.478 1.00 95.88 84 ASP A N 1
ATOM 618 C CA . ASP A 1 84 ? -14.852 2.809 12.191 1.00 95.88 84 ASP A CA 1
ATOM 619 C C . ASP A 1 84 ? -13.829 1.673 12.050 1.00 95.88 84 ASP A C 1
ATOM 621 O O . ASP A 1 84 ? -13.621 1.146 10.959 1.00 95.88 84 ASP A O 1
ATOM 625 N N . LEU A 1 85 ? -13.150 1.348 13.152 1.00 95.06 85 LEU A N 1
ATOM 626 C CA . LEU A 1 85 ? -12.126 0.303 13.218 1.00 95.06 85 LEU A CA 1
ATOM 627 C C . LEU A 1 85 ? -12.677 -1.033 13.756 1.00 95.06 85 LEU A C 1
ATOM 629 O O . LEU A 1 85 ? -11.886 -1.898 14.148 1.00 95.06 85 LEU A O 1
ATOM 633 N N . ASP A 1 86 ? -14.004 -1.193 13.853 1.00 94.81 86 ASP A N 1
ATOM 634 C CA . ASP A 1 86 ? -14.630 -2.488 14.135 1.00 94.81 86 ASP A CA 1
ATOM 635 C C . ASP A 1 86 ? -14.281 -3.507 13.044 1.00 94.81 86 ASP A C 1
ATOM 637 O O . ASP A 1 86 ? -14.192 -3.167 11.865 1.00 94.81 86 ASP A O 1
ATOM 641 N N . ASP A 1 87 ? -14.111 -4.777 13.414 1.00 93.19 87 ASP A N 1
ATOM 642 C CA . ASP A 1 87 ? -13.646 -5.811 12.482 1.00 93.19 87 ASP A CA 1
ATOM 643 C C . ASP A 1 87 ? -14.634 -6.048 11.320 1.00 93.19 87 ASP A C 1
ATOM 645 O O . ASP A 1 87 ? -14.231 -6.544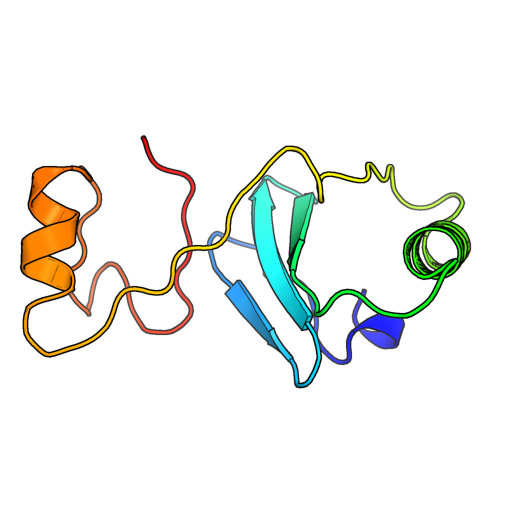 10.266 1.00 93.19 87 ASP A O 1
ATOM 649 N N . LYS A 1 88 ? -15.919 -5.685 11.477 1.00 95.94 88 LYS A N 1
ATOM 650 C CA . LYS A 1 88 ? -16.913 -5.746 10.393 1.00 95.94 88 LYS A CA 1
ATOM 651 C C . LYS A 1 88 ? -16.776 -4.597 9.394 1.00 95.94 88 LYS A C 1
ATOM 653 O O . LYS A 1 88 ? -17.038 -4.808 8.212 1.00 95.94 88 LYS A O 1
ATOM 658 N N . ALA A 1 89 ? -16.399 -3.405 9.856 1.00 95.50 89 ALA A N 1
ATOM 659 C CA . ALA A 1 89 ? -16.242 -2.217 9.017 1.00 95.50 89 ALA A CA 1
ATOM 660 C C . ALA A 1 89 ? -14.832 -2.120 8.410 1.00 95.50 89 ALA A C 1
ATOM 662 O O . ALA A 1 89 ? -14.679 -1.742 7.248 1.00 95.50 89 ALA A O 1
ATOM 663 N N . PHE A 1 90 ? -13.809 -2.517 9.171 1.00 96.25 90 PHE A N 1
ATOM 664 C CA . PHE A 1 90 ? -12.396 -2.475 8.798 1.00 96.25 90 PHE A CA 1
ATOM 665 C C . PHE A 1 90 ? -11.730 -3.851 8.992 1.00 96.25 90 PHE A C 1
ATOM 667 O O . PHE A 1 90 ? -10.903 -4.038 9.889 1.00 96.25 90 PHE A O 1
ATOM 674 N N . PRO A 1 91 ? -12.093 -4.851 8.166 1.00 95.19 91 PRO A N 1
ATOM 675 C CA . PRO A 1 91 ? -11.557 -6.203 8.280 1.00 95.19 91 PRO A CA 1
ATOM 676 C C . PRO A 1 91 ? -10.061 -6.267 7.939 1.00 95.19 91 PRO A C 1
ATOM 678 O O . PRO A 1 91 ? -9.467 -5.334 7.397 1.00 95.19 91 PRO A O 1
ATOM 681 N N . LEU A 1 92 ? -9.436 -7.420 8.193 1.00 93.44 92 LEU A N 1
ATOM 682 C CA . LEU A 1 92 ? -8.064 -7.683 7.749 1.00 93.44 92 LEU A CA 1
ATOM 683 C C . LEU A 1 92 ? -7.908 -7.413 6.243 1.00 93.44 92 LEU A C 1
ATOM 685 O O . LEU A 1 92 ? -8.687 -7.901 5.428 1.00 93.44 92 LEU A O 1
ATOM 689 N N . GLY A 1 93 ? -6.875 -6.648 5.882 1.00 94.12 93 GLY A N 1
ATOM 690 C CA . GLY A 1 93 ? -6.630 -6.222 4.502 1.00 94.12 93 GLY A CA 1
ATOM 691 C C . GLY A 1 93 ? -7.362 -4.939 4.094 1.00 94.12 93 GLY A C 1
ATOM 692 O O . GLY A 1 93 ? -7.087 -4.423 3.011 1.00 94.12 93 GLY A O 1
ATOM 693 N N . ALA A 1 94 ? -8.231 -4.377 4.939 1.00 96.31 94 ALA A N 1
ATOM 694 C CA . ALA A 1 94 ? -8.759 -3.035 4.727 1.00 96.31 94 ALA A CA 1
ATOM 695 C C . ALA A 1 94 ? -7.643 -1.986 4.839 1.00 96.31 94 ALA A C 1
ATOM 697 O O . ALA A 1 94 ? -6.703 -2.105 5.630 1.00 96.31 94 ALA A O 1
ATOM 698 N N . ALA A 1 95 ? -7.751 -0.949 4.015 1.00 96.38 95 ALA A N 1
ATOM 699 C CA . ALA A 1 95 ? -6.906 0.228 4.068 1.00 96.38 95 ALA A CA 1
ATOM 700 C C . ALA A 1 95 ? -7.706 1.428 3.565 1.00 96.38 95 ALA A C 1
ATOM 702 O O . ALA A 1 95 ? -8.470 1.314 2.606 1.00 96.38 95 ALA A O 1
ATOM 703 N N . ALA A 1 96 ? -7.515 2.573 4.208 1.00 94.81 96 ALA A N 1
ATOM 704 C CA . ALA A 1 96 ? -8.178 3.815 3.855 1.00 94.81 96 ALA A CA 1
ATOM 705 C C . ALA A 1 96 ? -7.240 4.997 4.107 1.00 94.81 96 ALA A C 1
ATOM 707 O O . ALA A 1 96 ? -6.383 4.952 4.993 1.00 94.81 96 ALA A O 1
ATOM 708 N N . THR A 1 97 ? -7.417 6.062 3.333 1.00 92.56 97 THR A N 1
ATOM 709 C CA . THR A 1 97 ? -6.818 7.363 3.630 1.00 92.56 97 THR A CA 1
ATOM 710 C C . THR A 1 97 ? -7.633 8.030 4.737 1.00 92.56 97 THR A C 1
ATOM 712 O O . THR A 1 97 ? -8.852 8.133 4.624 1.00 92.56 97 THR A O 1
ATOM 715 N N . THR A 1 98 ? -6.966 8.468 5.803 1.00 92.69 98 THR A N 1
ATOM 716 C CA . THR A 1 98 ? -7.574 9.142 6.962 1.00 92.69 98 THR A CA 1
ATOM 717 C C . THR A 1 98 ? -6.704 10.324 7.398 1.00 92.69 98 THR A C 1
ATOM 719 O O . THR A 1 98 ? -5.592 10.488 6.888 1.00 92.69 98 THR A O 1
ATOM 722 N N . SER A 1 99 ? -7.238 11.152 8.297 1.00 82.81 99 SER A N 1
ATOM 723 C CA . SER A 1 99 ? -6.542 12.249 8.985 1.00 82.81 99 SER A CA 1
ATOM 724 C C . SER A 1 99 ? -5.548 11.761 10.031 1.00 82.81 99 SER A C 1
ATOM 726 O O . SER A 1 99 ? -5.777 10.658 10.581 1.00 82.81 99 SER A O 1
#

Sequence (99 aa):
AKKLFGIEPPRAPGAAVARNATLIWSGPDQFIVFSARQADGQFAKVSKAFAGIASLSDQSDGRCLIRIGGPRARQALAKFCSLDLDDKAFPLGAAATTS

Foldseek 3Di:
DCVVQVDDADQDAFWDDGPFWIWGDDDHVDTDIDGPDDPPCPVVVVCVVCPPPDDDDDCPPVDDDDDADDPCSLVVVVVPWPDDPPCVRANPGGHDDTD

Secondary structure (DSSP, 8-state):
-HHHHSSPPPSSS-EEE-SSEEEEEEETTEEEEEEPPPSTTHHHHHHHHTTTT------TTS-------STTHHHHHTTT--S--STTTS-TT------

pLDDT: mean 93.39, std 4.32, range [71.19, 97.88]